Protein AF-A0A8B7WIP8-F1 (afdb_monomer_lite)

pLDDT: mean 73.88, std 20.06, range [27.36, 92.56]

Structure (mmCIF, N/CA/C/O backbone):
data_AF-A0A8B7WIP8-F1
#
_entry.id   AF-A0A8B7WIP8-F1
#
loop_
_atom_site.group_PDB
_atom_site.id
_atom_site.type_symbol
_atom_site.label_atom_id
_atom_site.label_alt_id
_atom_site.label_comp_id
_atom_site.label_asym_id
_atom_site.label_entity_id
_atom_site.label_seq_id
_atom_site.pdbx_PDB_ins_code
_atom_site.Cartn_x
_atom_site.Cartn_y
_atom_site.Cartn_z
_atom_site.occupancy
_atom_site.B_iso_or_equiv
_atom_site.auth_seq_id
_atom_site.auth_comp_id
_atom_site.auth_asym_id
_atom_site.auth_atom_id
_atom_site.pdbx_PDB_model_num
ATOM 1 N N . MET A 1 1 ? -17.239 -22.835 -1.212 1.00 37.78 1 MET A N 1
ATOM 2 C CA . MET A 1 1 ? -17.867 -21.497 -1.323 1.00 37.78 1 MET A CA 1
ATOM 3 C C . MET A 1 1 ? -18.184 -20.979 0.082 1.00 37.78 1 MET A C 1
ATOM 5 O O . MET A 1 1 ? -18.982 -21.600 0.773 1.00 37.78 1 MET A O 1
ATOM 9 N N . ARG A 1 2 ? -17.500 -19.935 0.579 1.00 49.75 2 ARG A N 1
ATOM 10 C CA . ARG A 1 2 ? -17.805 -19.345 1.902 1.00 49.75 2 ARG A CA 1
ATOM 11 C C . ARG A 1 2 ? -19.089 -18.511 1.791 1.00 49.75 2 ARG A C 1
ATOM 13 O O . ARG A 1 2 ? -19.228 -17.758 0.837 1.00 49.75 2 ARG A O 1
ATOM 20 N N . LYS A 1 3 ? -20.013 -18.661 2.748 1.00 43.75 3 LYS A N 1
ATOM 21 C CA . LYS A 1 3 ? -21.293 -17.932 2.809 1.00 43.75 3 LYS A CA 1
ATOM 22 C C . LYS A 1 3 ? -21.058 -16.413 2.755 1.00 43.75 3 LYS A C 1
ATOM 24 O O . LYS A 1 3 ? -20.550 -15.839 3.718 1.00 43.75 3 LYS A O 1
ATOM 29 N N . ILE A 1 4 ? -21.455 -15.782 1.651 1.00 54.00 4 ILE A N 1
ATOM 30 C CA . ILE A 1 4 ? -21.674 -14.334 1.539 1.00 54.00 4 ILE A CA 1
ATOM 31 C C . ILE A 1 4 ? -22.899 -14.037 2.409 1.00 54.00 4 ILE A C 1
ATOM 33 O O . ILE A 1 4 ? -24.031 -14.264 2.005 1.00 54.00 4 ILE A O 1
ATOM 37 N N . GLY A 1 5 ? -22.670 -13.700 3.674 1.00 47.53 5 GLY A N 1
ATOM 38 C CA . GLY A 1 5 ? -23.761 -13.529 4.641 1.00 47.53 5 GLY A CA 1
ATOM 39 C C . GLY A 1 5 ? -23.333 -13.112 6.044 1.00 47.53 5 GLY A C 1
ATOM 40 O O . GLY A 1 5 ? -24.166 -13.040 6.938 1.00 47.53 5 GLY A O 1
ATOM 41 N N . LYS A 1 6 ? -22.044 -12.835 6.268 1.00 60.44 6 LYS A N 1
ATOM 42 C CA . LYS A 1 6 ? -21.601 -12.129 7.470 1.00 60.44 6 LYS A CA 1
ATOM 43 C C . LYS A 1 6 ? -21.556 -10.646 7.124 1.00 60.44 6 LYS A C 1
ATOM 45 O O . LYS A 1 6 ? -20.542 -10.184 6.613 1.00 60.44 6 LYS A O 1
ATOM 50 N N . SER A 1 7 ? -22.655 -9.925 7.332 1.00 59.81 7 SER A N 1
ATOM 51 C CA . SER A 1 7 ? -22.584 -8.466 7.305 1.00 59.81 7 SER A CA 1
ATOM 52 C C . SER A 1 7 ? -21.853 -8.004 8.564 1.00 59.81 7 SER A C 1
ATOM 54 O O . SER A 1 7 ? -22.084 -8.502 9.669 1.00 59.81 7 SER A O 1
ATOM 56 N N . VAL A 1 8 ? -20.908 -7.091 8.387 1.00 76.31 8 VAL A N 1
ATOM 57 C CA . VAL A 1 8 ? -20.312 -6.356 9.497 1.00 76.31 8 VAL A CA 1
ATOM 58 C C . VAL A 1 8 ? -21.061 -5.033 9.557 1.00 76.31 8 VAL A C 1
ATOM 60 O O . VAL A 1 8 ? -21.142 -4.331 8.554 1.00 76.31 8 VAL A O 1
ATOM 63 N N . THR A 1 9 ? -21.674 -4.723 10.698 1.00 86.44 9 THR A N 1
ATOM 64 C CA . THR A 1 9 ? -22.296 -3.410 10.905 1.00 86.44 9 THR A CA 1
ATOM 65 C C . THR A 1 9 ? -21.210 -2.349 11.050 1.00 86.44 9 THR A C 1
ATOM 67 O O . THR A 1 9 ? -20.124 -2.655 11.550 1.00 86.44 9 THR A O 1
ATOM 70 N N . ALA A 1 10 ? -21.504 -1.109 10.651 1.00 84.75 10 ALA A N 1
ATOM 71 C CA . ALA A 1 10 ? -20.559 0.005 10.757 1.00 84.75 10 ALA A CA 1
ATOM 72 C C . ALA A 1 10 ? -20.017 0.149 12.190 1.00 84.75 10 ALA A C 1
ATOM 74 O O . ALA A 1 10 ? -18.807 0.106 12.385 1.00 84.75 10 ALA A O 1
ATOM 75 N N . ASP A 1 11 ? -20.896 0.128 13.199 1.00 86.44 11 ASP A N 1
ATOM 76 C CA . ASP A 1 11 ? -20.497 0.235 14.611 1.00 86.44 11 ASP A CA 1
ATOM 77 C C . ASP A 1 11 ? -19.543 -0.879 15.059 1.00 86.44 11 ASP A C 1
ATOM 79 O O . ASP A 1 11 ? -18.642 -0.677 15.873 1.00 86.44 11 ASP A O 1
ATOM 83 N N . ARG A 1 12 ? -19.766 -2.108 14.573 1.00 89.69 12 ARG A N 1
ATOM 84 C CA . ARG A 1 12 ? -18.927 -3.253 14.940 1.00 89.69 12 ARG A CA 1
ATOM 85 C C . ARG A 1 12 ? -17.569 -3.167 14.260 1.00 89.69 12 ARG A C 1
ATOM 87 O O . ARG A 1 12 ? -16.569 -3.530 14.875 1.00 89.69 12 ARG A O 1
ATOM 94 N N . TRP A 1 13 ? -17.553 -2.734 13.004 1.00 90.75 13 TRP A N 1
ATOM 95 C CA . TRP A 1 13 ? -16.331 -2.520 12.244 1.00 90.75 13 TRP A CA 1
ATOM 96 C C . TRP A 1 13 ? -15.487 -1.412 12.870 1.00 90.75 13 TRP A C 1
ATOM 98 O O . TRP A 1 13 ? -14.309 -1.614 13.135 1.00 90.75 13 TRP A O 1
ATOM 108 N N . GLU A 1 14 ? -16.106 -0.293 13.221 1.00 91.62 14 GLU A N 1
ATOM 109 C CA . GLU A 1 14 ? -15.428 0.855 13.813 1.00 91.62 14 GLU A CA 1
ATOM 110 C C . GLU A 1 14 ? -14.857 0.545 15.201 1.00 91.62 14 GLU A C 1
ATOM 112 O O . GLU A 1 14 ? -13.693 0.828 15.469 1.00 91.62 14 GLU A O 1
ATOM 117 N N . LYS A 1 15 ? -15.599 -0.178 16.051 1.00 91.69 15 LYS A N 1
ATOM 118 C CA . LYS A 1 15 ? -15.059 -0.701 17.322 1.00 91.69 15 LYS A CA 1
ATOM 119 C C . LYS A 1 15 ? -13.846 -1.607 17.131 1.00 91.69 15 LYS A C 1
ATOM 121 O O . LYS A 1 15 ? -12.988 -1.667 18.008 1.00 91.69 15 LYS A O 1
ATOM 126 N N . TYR A 1 16 ? -13.799 -2.363 16.036 1.00 91.88 16 TYR A N 1
ATOM 127 C CA . TYR A 1 16 ? -12.639 -3.189 15.718 1.00 91.88 16 TYR A CA 1
ATOM 128 C C . TYR A 1 16 ? -11.457 -2.326 15.268 1.00 91.88 16 TYR A C 1
ATOM 130 O O . TYR A 1 16 ? -10.351 -2.528 15.758 1.00 91.88 16 TYR A O 1
ATOM 138 N N . LEU A 1 17 ? -11.696 -1.328 14.415 1.00 91.69 17 LEU A N 1
ATOM 139 C CA . LEU A 1 17 ? -10.655 -0.395 13.992 1.00 91.69 17 LEU A CA 1
ATOM 140 C C . LEU A 1 17 ? -10.054 0.389 15.162 1.00 91.69 17 LEU A C 1
ATOM 142 O O . LEU A 1 17 ? -8.842 0.543 15.207 1.00 91.69 17 LEU A O 1
ATOM 146 N N . ILE A 1 18 ? -10.862 0.806 16.141 1.00 92.56 18 ILE A N 1
ATOM 147 C CA . ILE A 1 18 ? -10.359 1.472 17.352 1.00 92.56 18 ILE A CA 1
ATOM 148 C C . ILE A 1 18 ? -9.347 0.581 18.081 1.00 92.56 18 ILE A C 1
ATOM 150 O O . ILE A 1 18 ? -8.281 1.060 18.451 1.00 92.56 18 ILE A O 1
ATOM 154 N N . LYS A 1 19 ? -9.633 -0.720 18.241 1.00 91.94 19 LYS A N 1
ATOM 155 C CA . LYS A 1 19 ? -8.692 -1.664 18.871 1.00 91.94 19 LYS A CA 1
ATOM 156 C C . LYS A 1 19 ? -7.382 -1.774 18.095 1.00 91.94 19 LYS A C 1
ATOM 158 O O . LYS A 1 19 ? -6.319 -1.729 18.698 1.00 91.94 19 LYS A O 1
ATOM 163 N N . ILE A 1 20 ? -7.465 -1.858 16.769 1.00 90.00 20 ILE A N 1
ATOM 164 C CA . ILE A 1 20 ? -6.282 -1.881 15.901 1.00 90.00 20 ILE A CA 1
ATOM 165 C C . ILE A 1 20 ? -5.469 -0.590 16.055 1.00 90.00 20 ILE A C 1
ATOM 167 O O . ILE A 1 20 ? -4.255 -0.630 16.242 1.00 90.00 20 ILE A O 1
ATOM 171 N N . CYS A 1 21 ? -6.131 0.568 16.054 1.00 91.12 21 CYS A N 1
ATOM 172 C CA . CYS A 1 21 ? -5.466 1.841 16.295 1.00 91.12 21 CYS A CA 1
ATOM 173 C C . CYS A 1 21 ? -4.814 1.891 17.685 1.00 91.12 21 CYS A C 1
ATOM 175 O O . CYS A 1 21 ? -3.737 2.457 17.812 1.00 91.12 21 CYS A O 1
ATOM 177 N N . GLN A 1 22 ? -5.410 1.298 18.724 1.00 90.38 22 GLN A N 1
ATOM 178 C CA . GLN A 1 22 ? -4.811 1.259 20.066 1.00 90.38 22 GLN A CA 1
ATOM 179 C C . GLN A 1 22 ? -3.497 0.460 20.102 1.00 90.38 22 GLN A C 1
ATOM 181 O O . GLN A 1 22 ? -2.601 0.816 20.865 1.00 90.38 22 GLN A O 1
ATOM 186 N N . GLU A 1 23 ? -3.366 -0.578 19.275 1.00 86.00 23 GLU A N 1
ATOM 187 C CA . GLU A 1 23 ? -2.145 -1.388 19.156 1.00 86.00 23 GLU A CA 1
ATOM 188 C C . GLU A 1 23 ? -1.058 -0.690 18.321 1.00 86.00 23 GLU A C 1
ATOM 190 O O . GLU A 1 23 ? 0.130 -0.849 18.597 1.00 86.00 23 GLU A O 1
ATOM 195 N N . PHE A 1 24 ? -1.458 0.105 17.324 1.00 81.00 24 PHE A N 1
ATOM 196 C CA . PHE A 1 24 ? -0.543 0.700 16.347 1.00 81.00 24 PHE A CA 1
ATOM 197 C C . PHE A 1 24 ? -0.181 2.169 16.626 1.00 81.00 24 PHE A C 1
ATOM 199 O O . PHE A 1 24 ? 0.981 2.562 16.530 1.00 81.00 24 PHE A O 1
ATOM 206 N N . ASN A 1 25 ? -1.171 3.010 16.935 1.00 86.00 25 ASN A N 1
ATOM 207 C CA . ASN A 1 25 ? -1.013 4.455 17.075 1.00 86.00 25 ASN A CA 1
ATOM 208 C C . ASN A 1 25 ? -2.101 5.068 17.980 1.00 86.00 25 ASN A C 1
ATOM 210 O O . ASN A 1 25 ? -3.248 5.282 17.573 1.00 86.00 25 ASN A O 1
ATOM 214 N N . SER A 1 26 ? -1.714 5.439 19.204 1.00 86.69 26 SER A N 1
ATOM 215 C CA . SER A 1 26 ? -2.626 6.000 20.210 1.00 86.69 26 SER A CA 1
ATOM 216 C C . SER A 1 26 ? -3.275 7.329 19.798 1.00 86.69 26 SER A C 1
ATOM 218 O O . SER A 1 26 ? -4.394 7.618 20.224 1.00 86.69 26 SER A O 1
ATOM 220 N N . THR A 1 27 ? -2.631 8.128 18.939 1.00 88.75 27 THR A N 1
ATOM 221 C CA . THR A 1 27 ? -3.210 9.369 18.402 1.00 88.75 27 THR A CA 1
ATOM 222 C C . THR A 1 27 ? -4.371 9.073 17.456 1.00 88.75 27 THR A C 1
ATOM 224 O O . THR A 1 27 ? -5.422 9.705 17.557 1.00 88.75 27 THR A O 1
ATOM 227 N N . TRP A 1 28 ? -4.227 8.077 16.579 1.00 89.44 2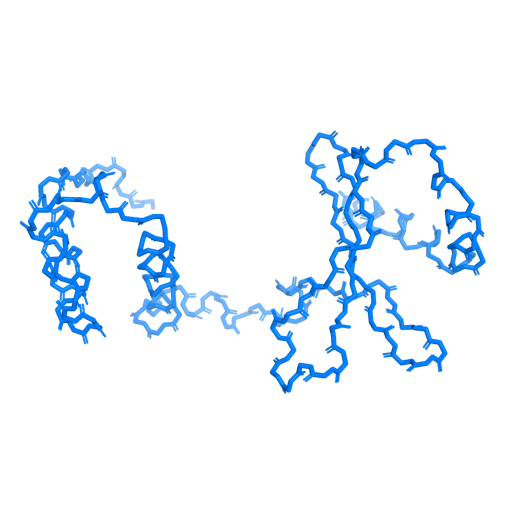8 TRP A N 1
ATOM 228 C CA . TRP A 1 28 ? -5.301 7.675 15.665 1.00 89.44 28 TRP A CA 1
ATOM 229 C C . TRP A 1 28 ? -6.445 6.990 16.397 1.00 89.44 28 TRP A C 1
ATOM 231 O O . TRP A 1 28 ? -7.601 7.188 16.032 1.00 89.44 28 TRP A O 1
ATOM 241 N N . ALA A 1 29 ? -6.136 6.224 17.447 1.00 90.44 29 ALA A N 1
ATOM 242 C CA . ALA A 1 29 ? -7.151 5.626 18.308 1.00 90.44 29 ALA A CA 1
ATOM 243 C C . ALA A 1 29 ? -8.044 6.708 18.918 1.00 90.44 29 ALA A C 1
ATOM 245 O O . ALA A 1 29 ? -9.264 6.640 18.802 1.00 90.44 29 ALA A O 1
ATOM 246 N N . TRP A 1 30 ? -7.429 7.750 19.481 1.00 90.69 30 TRP A N 1
ATOM 247 C CA . TRP A 1 30 ? -8.163 8.879 20.037 1.00 90.69 30 TRP A CA 1
ATOM 248 C C . TRP A 1 30 ? -8.989 9.612 18.974 1.00 90.69 30 TRP A C 1
ATOM 250 O O . TRP A 1 30 ? -10.156 9.923 19.208 1.00 90.69 30 TRP A O 1
ATOM 260 N N . GLU A 1 31 ? -8.415 9.879 17.796 1.00 90.38 31 GLU A N 1
ATOM 261 C CA . GLU A 1 31 ? -9.132 10.581 16.727 1.00 90.38 31 GLU A CA 1
ATOM 262 C C . GLU A 1 31 ? -10.345 9.777 16.242 1.00 90.38 31 GLU A C 1
ATOM 264 O O . GLU A 1 31 ? -11.434 10.335 16.093 1.00 90.38 31 GLU A O 1
ATOM 269 N N . MET A 1 32 ? -10.182 8.463 16.083 1.00 90.12 32 MET A N 1
ATOM 270 C CA . MET A 1 32 ? -11.260 7.551 15.720 1.00 90.12 32 MET A CA 1
ATOM 271 C C . MET A 1 32 ? -12.335 7.460 16.809 1.00 90.12 32 MET A C 1
ATOM 273 O O . MET A 1 32 ? -13.517 7.482 16.491 1.00 90.12 32 MET A O 1
ATOM 277 N N . GLU A 1 33 ? -11.964 7.426 18.092 1.00 91.75 33 GLU A N 1
ATOM 278 C CA . GLU A 1 33 ? -12.920 7.420 19.210 1.00 91.75 33 GLU A CA 1
ATOM 279 C C . GLU A 1 33 ? -13.729 8.722 19.322 1.00 91.75 33 GLU A C 1
ATOM 281 O O . GLU A 1 33 ? -14.848 8.709 19.838 1.00 91.75 33 GLU A O 1
ATOM 286 N N . LYS A 1 34 ? -13.167 9.858 18.884 1.00 92.56 34 LYS A N 1
ATOM 287 C CA . LYS A 1 34 ? -13.801 11.180 19.021 1.00 92.56 34 LYS A CA 1
ATOM 288 C C . LYS A 1 34 ? -14.602 11.618 17.811 1.00 92.56 34 LYS A C 1
ATOM 290 O O . LYS A 1 34 ? -15.675 12.185 17.994 1.00 92.56 34 LYS A O 1
ATOM 295 N N . LYS A 1 35 ? -14.067 11.408 16.611 1.00 91.88 35 LYS A N 1
ATOM 296 C CA . LYS A 1 35 ? -14.669 11.870 15.353 1.00 91.88 35 LYS A CA 1
ATOM 297 C C . LYS A 1 35 ? -15.372 10.745 14.594 1.00 91.88 35 LYS A C 1
ATOM 299 O O . LYS A 1 35 ? -16.260 10.995 13.788 1.00 91.88 35 LYS A O 1
ATOM 304 N N . GLY A 1 36 ? -14.972 9.503 14.850 1.00 91.25 36 GLY A N 1
ATOM 305 C CA . GLY A 1 36 ? -15.376 8.354 14.055 1.00 91.25 36 GLY A CA 1
ATOM 306 C C . GLY A 1 36 ? -14.682 8.291 12.693 1.00 91.25 36 GLY A C 1
ATOM 307 O O . GLY A 1 36 ? -14.086 9.258 12.217 1.00 91.25 36 GLY A O 1
ATOM 308 N N . TYR A 1 37 ? -14.758 7.135 12.035 1.00 91.69 37 TYR A N 1
ATOM 309 C CA . TYR A 1 37 ? -14.015 6.834 10.811 1.00 91.69 37 TYR A CA 1
ATOM 310 C C . TYR A 1 37 ? -14.302 7.835 9.687 1.00 91.69 37 TYR A C 1
ATOM 312 O O . TYR A 1 37 ? -13.383 8.232 8.979 1.00 91.69 37 TYR A O 1
ATOM 320 N N . LEU A 1 38 ? -15.555 8.266 9.502 1.00 91.12 38 LEU A N 1
ATOM 321 C CA . LEU A 1 38 ? -15.932 9.154 8.394 1.00 91.12 38 LEU A CA 1
ATOM 322 C C . LEU A 1 38 ? -15.251 10.525 8.469 1.00 91.12 38 LEU A C 1
ATOM 324 O O . LEU A 1 38 ? -14.845 11.050 7.432 1.00 91.12 38 LEU A O 1
ATOM 328 N N . GLU A 1 39 ? -15.062 11.062 9.670 1.00 91.81 39 GLU A N 1
ATOM 329 C CA . GLU A 1 39 ? -14.517 12.404 9.898 1.00 91.81 39 GLU A CA 1
ATOM 330 C C . GLU A 1 39 ? -13.002 12.419 10.158 1.00 91.81 39 GLU A C 1
ATOM 332 O O . GLU A 1 39 ? -12.399 13.485 10.291 1.00 91.81 39 GLU A O 1
ATOM 337 N N . MET A 1 40 ? -12.356 11.251 10.194 1.00 89.44 40 MET A N 1
ATOM 338 C CA . MET A 1 40 ? -10.898 11.168 10.269 1.00 89.44 40 MET A CA 1
ATOM 339 C C . MET A 1 40 ? -10.219 11.718 9.014 1.00 89.44 40 MET A C 1
ATOM 341 O O . MET A 1 40 ? -10.749 11.632 7.896 1.00 89.44 40 MET A O 1
ATOM 345 N N . SER A 1 41 ? -8.995 12.212 9.212 1.00 90.12 41 SER A N 1
ATOM 346 C CA .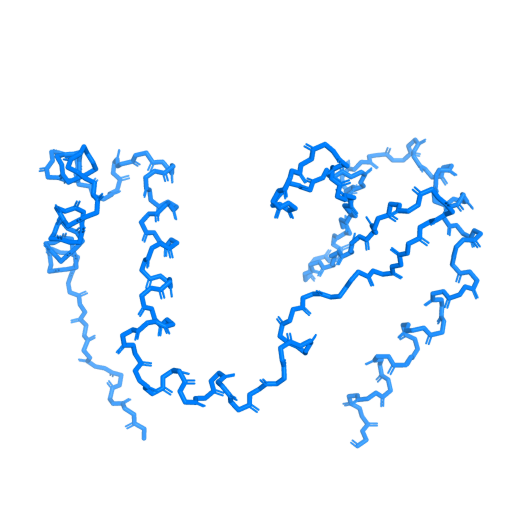 SER A 1 41 ? -8.105 12.632 8.131 1.00 90.12 41 SER A CA 1
ATOM 347 C C . SER A 1 41 ? -7.873 11.510 7.109 1.00 90.12 41 SER A C 1
ATOM 349 O O . SER A 1 41 ? -7.911 10.314 7.426 1.00 90.12 41 SER A O 1
ATOM 351 N N . VAL A 1 42 ? -7.666 11.894 5.847 1.00 90.75 42 VAL A N 1
ATOM 352 C CA . VAL A 1 42 ? -7.442 10.936 4.751 1.00 90.75 42 VAL A CA 1
ATOM 353 C C . VAL A 1 42 ? -6.134 10.186 4.974 1.00 90.75 42 VAL A C 1
ATOM 355 O O . VAL A 1 42 ? -6.068 8.983 4.743 1.00 90.75 42 VAL A O 1
ATOM 358 N N . GLU A 1 43 ? -5.131 10.872 5.506 1.00 88.31 43 GLU A N 1
ATOM 359 C CA . GLU A 1 43 ? -3.837 10.326 5.888 1.00 88.31 43 GLU A CA 1
ATOM 360 C C . GLU A 1 43 ? -4.003 9.170 6.884 1.00 88.31 43 GLU A C 1
ATOM 362 O O . GLU A 1 43 ? -3.480 8.080 6.652 1.00 88.31 43 GLU A O 1
ATOM 367 N N . CYS A 1 44 ? -4.805 9.357 7.940 1.00 88.44 44 CYS A N 1
ATOM 368 C CA . CYS A 1 44 ? -5.075 8.294 8.911 1.00 88.44 44 CYS A CA 1
ATOM 369 C C . CYS A 1 44 ? -5.837 7.121 8.285 1.00 88.44 44 CYS A C 1
ATOM 371 O O . CYS A 1 44 ? -5.512 5.964 8.546 1.00 88.44 44 CYS A O 1
ATOM 373 N N . LYS A 1 45 ? -6.833 7.396 7.432 1.00 91.31 45 LYS A N 1
ATOM 374 C CA . LYS A 1 45 ? -7.591 6.346 6.729 1.00 91.31 45 LYS A CA 1
ATOM 375 C C . LYS A 1 45 ? -6.692 5.504 5.827 1.00 91.31 45 LYS A C 1
ATOM 377 O O . LYS A 1 45 ? -6.807 4.280 5.833 1.00 91.31 45 LYS A O 1
ATOM 382 N N . LEU A 1 46 ? -5.809 6.150 5.065 1.00 91.75 46 LEU A N 1
ATOM 383 C CA . LEU A 1 46 ? -4.865 5.484 4.169 1.00 91.75 46 LEU A CA 1
ATOM 384 C C . LEU A 1 46 ? -3.860 4.646 4.949 1.00 91.75 46 LEU A C 1
ATOM 386 O O . LEU A 1 46 ? -3.610 3.497 4.589 1.00 91.75 46 LEU A O 1
ATOM 390 N N . ALA A 1 47 ? -3.316 5.191 6.032 1.00 87.62 47 ALA A N 1
ATOM 391 C CA . ALA A 1 47 ? -2.332 4.480 6.825 1.00 87.62 47 ALA A CA 1
ATOM 392 C C . ALA A 1 47 ? -2.943 3.283 7.575 1.00 87.62 47 ALA A C 1
ATOM 394 O O . ALA A 1 47 ? -2.343 2.211 7.606 1.00 87.62 47 ALA A O 1
ATOM 395 N N . LEU A 1 48 ? -4.173 3.414 8.083 1.00 90.12 48 LEU A N 1
ATOM 396 C CA . LEU A 1 48 ? -4.913 2.294 8.665 1.00 90.12 48 LEU A CA 1
ATOM 397 C C . LEU A 1 48 ? -5.239 1.215 7.625 1.00 90.12 48 LEU A C 1
ATOM 399 O O . LEU A 1 48 ? -5.100 0.026 7.905 1.00 90.12 48 LEU A O 1
ATOM 403 N N . LEU A 1 49 ? -5.658 1.612 6.419 1.00 91.50 49 LEU A N 1
ATOM 404 C CA . LEU A 1 49 ? -5.899 0.673 5.323 1.00 91.50 49 LEU A CA 1
ATOM 405 C C . LEU A 1 49 ? -4.619 -0.084 4.953 1.00 91.50 49 LEU A C 1
ATOM 407 O O . LEU A 1 49 ? -4.662 -1.303 4.810 1.00 91.50 49 LEU A O 1
ATOM 411 N N . LYS A 1 50 ? -3.490 0.626 4.833 1.00 89.62 50 LYS A N 1
ATOM 412 C CA . LYS A 1 50 ? -2.176 0.028 4.577 1.00 89.62 50 LYS A CA 1
ATOM 413 C C . LYS A 1 50 ? -1.846 -1.022 5.640 1.00 89.62 50 LYS A C 1
ATOM 415 O O . LYS A 1 50 ? -1.596 -2.167 5.280 1.00 89.62 50 LYS A O 1
ATOM 420 N N . TYR A 1 51 ? -1.949 -0.661 6.917 1.00 87.88 51 TYR A N 1
ATOM 421 C CA . TYR A 1 51 ? -1.676 -1.570 8.030 1.00 87.88 51 TYR A CA 1
ATOM 422 C C . TYR A 1 51 ? -2.555 -2.831 7.988 1.00 87.88 51 TYR A C 1
ATOM 424 O O . TYR A 1 51 ? -2.058 -3.950 8.057 1.00 87.88 51 TYR A O 1
ATOM 432 N N . LEU A 1 52 ? -3.870 -2.678 7.788 1.00 89.06 52 LEU A N 1
ATOM 433 C CA . LEU A 1 52 ? -4.786 -3.822 7.692 1.00 89.06 52 LEU A CA 1
ATOM 434 C C . LEU A 1 52 ? -4.462 -4.752 6.513 1.00 89.06 52 LEU A C 1
ATOM 436 O O . LEU A 1 52 ? -4.661 -5.968 6.616 1.00 89.06 52 LEU A O 1
ATOM 440 N N . CYS A 1 53 ? -3.997 -4.190 5.395 1.00 89.62 53 CYS A N 1
ATOM 441 C CA . CYS A 1 53 ? -3.522 -4.958 4.250 1.00 89.62 53 CYS A CA 1
ATOM 442 C C . CYS A 1 53 ? -2.226 -5.707 4.579 1.00 89.62 53 CYS A C 1
ATOM 444 O O . CYS A 1 53 ? -2.133 -6.889 4.260 1.00 89.62 53 CYS A O 1
ATOM 446 N N . GLU A 1 54 ? -1.268 -5.068 5.252 1.00 86.06 54 GLU A N 1
ATOM 447 C CA . GLU A 1 54 ? -0.019 -5.697 5.707 1.00 86.06 54 GLU A CA 1
ATOM 448 C C . GLU A 1 54 ? -0.300 -6.874 6.655 1.00 86.06 54 GLU A C 1
ATOM 450 O O . GLU A 1 54 ? 0.199 -7.973 6.421 1.00 86.06 54 GLU A O 1
ATOM 455 N N . CYS A 1 55 ? -1.235 -6.730 7.604 1.00 87.12 55 CYS A N 1
ATOM 456 C CA . CYS A 1 55 ? -1.667 -7.833 8.472 1.00 87.12 55 CYS A CA 1
ATOM 457 C C . CYS A 1 55 ? -2.199 -9.054 7.698 1.00 87.12 55 CYS A C 1
ATOM 459 O O . CYS A 1 55 ? -2.142 -10.176 8.199 1.00 87.12 55 CYS A O 1
ATOM 461 N N . GLN A 1 56 ? -2.719 -8.897 6.470 1.00 86.12 56 GLN A N 1
ATOM 462 C CA . GLN A 1 56 ? -3.101 -10.066 5.664 1.00 86.12 56 GLN A CA 1
ATOM 463 C C . GLN A 1 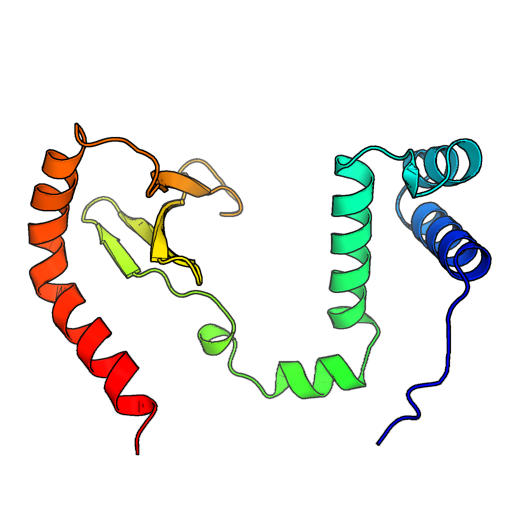56 ? -1.883 -10.912 5.276 1.00 86.12 56 GLN A C 1
ATOM 465 O O . GLN A 1 56 ? -1.992 -12.137 5.223 1.00 86.12 56 GLN A O 1
ATOM 470 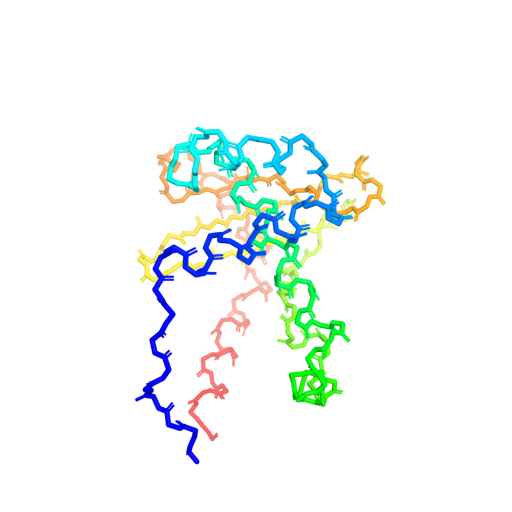N N . PHE A 1 57 ? -0.731 -10.286 5.044 1.00 83.19 57 PHE A N 1
ATOM 471 C CA . PHE A 1 57 ? 0.520 -10.981 4.749 1.00 83.19 57 PHE A CA 1
ATOM 472 C C . PHE A 1 57 ? 1.155 -11.602 5.994 1.00 83.19 57 PHE A C 1
ATOM 474 O O . PHE A 1 57 ? 1.957 -12.521 5.849 1.00 83.19 57 PHE A O 1
ATOM 481 N N . ASP A 1 58 ? 0.770 -11.182 7.200 1.00 84.62 58 ASP A N 1
ATOM 482 C CA . ASP A 1 58 ? 1.326 -11.706 8.450 1.00 84.62 58 ASP A CA 1
ATOM 483 C C . ASP A 1 58 ? 0.439 -12.754 9.125 1.00 84.62 58 ASP A C 1
ATOM 485 O O . ASP A 1 58 ? 0.903 -13.873 9.375 1.00 84.62 58 ASP A O 1
ATOM 489 N N . ASP A 1 59 ? -0.847 -12.449 9.299 1.00 86.44 59 ASP A N 1
ATOM 490 C CA . ASP A 1 59 ? -1.760 -13.214 10.154 1.00 86.44 59 ASP A CA 1
ATOM 491 C C . ASP A 1 59 ? -2.692 -14.154 9.374 1.00 86.44 59 ASP A C 1
ATOM 493 O O . ASP A 1 59 ? -3.179 -15.164 9.896 1.00 86.44 59 ASP A O 1
ATOM 497 N N . ASN A 1 60 ? -2.974 -13.857 8.101 1.00 86.94 60 ASN A N 1
ATOM 498 C CA . ASN A 1 60 ? -3.910 -14.648 7.303 1.00 86.94 60 ASN A CA 1
ATOM 499 C C . ASN A 1 60 ? -3.196 -15.809 6.598 1.00 86.94 60 ASN A C 1
ATOM 501 O O . ASN A 1 60 ? -2.885 -15.749 5.411 1.00 86.94 60 ASN A O 1
ATOM 505 N N . LEU A 1 61 ? -3.010 -16.919 7.321 1.00 89.38 61 LEU A N 1
ATOM 506 C CA . LEU A 1 61 ? -2.337 -18.129 6.819 1.00 89.38 61 LEU A CA 1
ATOM 507 C C . LEU A 1 61 ? -2.837 -18.596 5.445 1.00 89.38 61 LEU A C 1
ATOM 509 O O . LEU A 1 61 ? -2.035 -18.972 4.600 1.00 89.38 61 LEU A O 1
ATOM 513 N N . LYS A 1 62 ? -4.152 -18.545 5.192 1.00 89.31 62 LYS A N 1
ATOM 514 C CA . LYS A 1 62 ? -4.717 -18.970 3.899 1.00 89.31 62 LYS A CA 1
ATOM 515 C C . LYS A 1 62 ? -4.280 -18.065 2.757 1.00 89.31 62 LYS A C 1
ATOM 517 O O . LYS A 1 62 ? -4.053 -18.553 1.659 1.00 89.31 62 LYS A O 1
ATOM 522 N N . PHE A 1 63 ? -4.223 -16.762 3.010 1.00 83.50 63 PHE A N 1
ATOM 523 C CA . PHE A 1 63 ? -3.733 -15.797 2.038 1.00 83.50 63 PHE A CA 1
ATOM 524 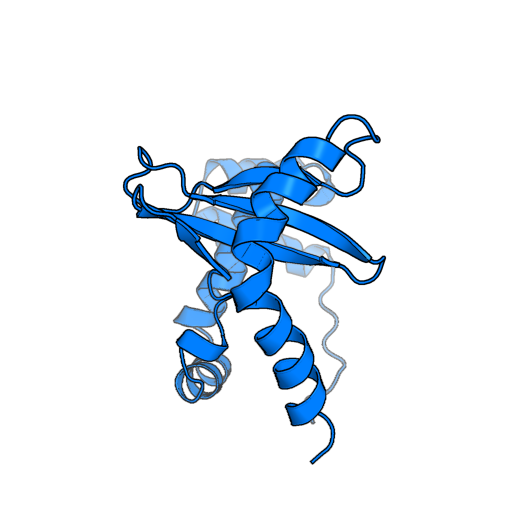C C . PHE A 1 63 ? -2.232 -15.991 1.805 1.00 83.50 63 PHE A C 1
ATOM 526 O O . PHE A 1 63 ? -1.820 -16.121 0.659 1.00 83.50 63 PHE A O 1
ATOM 533 N N . LYS A 1 64 ? -1.444 -16.143 2.877 1.00 85.75 64 LYS A N 1
ATOM 534 C CA . LYS A 1 64 ? 0.004 -16.397 2.798 1.00 85.75 64 LYS A CA 1
ATOM 535 C C . LYS A 1 64 ? 0.349 -17.631 1.976 1.00 85.75 64 LYS A C 1
ATOM 537 O O . LYS A 1 64 ? 1.239 -17.554 1.145 1.00 85.75 64 LYS A O 1
ATOM 542 N N . THR A 1 65 ? -0.348 -18.751 2.181 1.00 86.38 65 THR A N 1
ATOM 543 C CA . THR A 1 65 ? -0.091 -19.974 1.404 1.00 86.38 65 THR A CA 1
ATOM 544 C C . THR A 1 65 ? -0.266 -19.731 -0.091 1.00 86.38 65 THR A C 1
ATOM 546 O O . THR A 1 65 ? 0.608 -20.112 -0.852 1.00 86.38 65 THR A O 1
ATOM 549 N N . ILE A 1 66 ? -1.335 -19.038 -0.493 1.00 87.38 66 ILE A N 1
ATOM 550 C CA . ILE A 1 66 ? -1.603 -18.739 -1.906 1.00 87.38 66 ILE A CA 1
ATOM 551 C C . ILE A 1 66 ? -0.538 -17.793 -2.472 1.00 87.38 66 ILE A C 1
ATOM 553 O O . ILE A 1 66 ? 0.004 -18.049 -3.535 1.00 87.38 66 ILE A O 1
ATOM 557 N N . ILE A 1 67 ? -0.209 -16.713 -1.759 1.00 85.69 67 ILE A N 1
ATOM 558 C CA . ILE A 1 67 ? 0.778 -15.733 -2.234 1.00 85.69 67 ILE A CA 1
ATOM 559 C C . ILE A 1 67 ? 2.190 -16.327 -2.313 1.00 85.69 67 ILE A C 1
ATOM 561 O O . ILE A 1 67 ? 2.935 -15.995 -3.225 1.00 85.69 67 ILE A O 1
ATOM 565 N N . ASN A 1 68 ? 2.563 -17.216 -1.391 1.00 85.19 68 ASN A N 1
ATOM 566 C CA . ASN A 1 68 ? 3.883 -17.853 -1.390 1.00 85.19 68 ASN A CA 1
ATOM 567 C C . ASN A 1 68 ? 4.079 -18.861 -2.535 1.00 85.19 68 ASN A C 1
ATOM 569 O O . ASN A 1 68 ? 5.210 -19.275 -2.778 1.00 85.19 68 ASN A O 1
ATOM 573 N N . GLU A 1 69 ? 3.001 -19.292 -3.195 1.00 87.81 69 GLU A N 1
ATOM 574 C CA . GLU A 1 69 ? 3.063 -20.141 -4.390 1.00 87.81 69 GLU A CA 1
ATOM 575 C C . GLU A 1 69 ? 3.319 -19.324 -5.670 1.00 87.81 69 GLU A C 1
ATOM 577 O O . GLU A 1 69 ? 3.748 -19.887 -6.676 1.00 87.81 69 GLU A O 1
ATOM 582 N N . GLU A 1 70 ? 3.089 -18.009 -5.633 1.00 85.06 70 GLU A N 1
ATOM 583 C CA . GLU A 1 70 ? 3.279 -17.106 -6.768 1.00 85.06 70 GLU A CA 1
ATOM 584 C C . GLU A 1 70 ? 4.722 -16.589 -6.848 1.00 85.06 70 GLU A C 1
ATOM 586 O O . GLU A 1 70 ? 5.389 -16.339 -5.841 1.00 85.06 70 GLU A O 1
ATOM 591 N N . ASP A 1 71 ? 5.204 -16.371 -8.072 1.00 83.69 71 ASP A N 1
ATOM 592 C CA . ASP A 1 71 ? 6.530 -15.804 -8.297 1.00 83.69 71 ASP A CA 1
ATOM 593 C C . ASP A 1 71 ? 6.535 -14.290 -8.028 1.00 83.69 71 ASP A C 1
ATOM 595 O O . ASP A 1 71 ? 5.726 -13.534 -8.580 1.00 83.69 71 ASP A O 1
ATOM 599 N N . ALA A 1 72 ? 7.472 -13.830 -7.196 1.00 79.12 72 ALA A N 1
ATOM 600 C CA . ALA A 1 72 ? 7.539 -12.440 -6.746 1.00 79.12 72 ALA A CA 1
ATOM 601 C C . ALA A 1 72 ? 7.666 -11.451 -7.912 1.00 79.12 72 ALA A C 1
ATOM 603 O O . ALA A 1 72 ? 7.083 -10.363 -7.864 1.00 79.12 72 ALA A O 1
ATOM 604 N N . ASP A 1 73 ? 8.377 -11.839 -8.971 1.00 78.88 73 ASP A N 1
ATOM 605 C CA . ASP A 1 73 ? 8.573 -10.985 -10.141 1.00 78.88 73 ASP A CA 1
ATOM 606 C C . ASP A 1 73 ? 7.304 -10.844 -10.983 1.00 78.88 73 ASP A C 1
ATOM 608 O O . ASP A 1 73 ? 7.117 -9.818 -11.639 1.00 78.88 73 ASP A O 1
ATOM 612 N N . THR A 1 74 ? 6.397 -11.822 -10.918 1.00 78.69 74 THR A N 1
ATOM 613 C CA . THR A 1 74 ? 5.101 -11.766 -11.611 1.00 78.69 74 THR A CA 1
ATOM 614 C C . THR A 1 74 ? 4.056 -10.939 -10.867 1.00 78.69 74 THR A C 1
ATOM 616 O O . THR A 1 74 ? 3.128 -10.417 -11.486 1.00 78.69 74 THR A O 1
ATOM 619 N N . MET A 1 75 ? 4.216 -10.789 -9.550 1.00 77.00 75 MET A N 1
ATOM 620 C CA . MET A 1 75 ? 3.318 -9.996 -8.707 1.00 77.00 75 MET A CA 1
ATOM 621 C C . MET A 1 75 ? 3.682 -8.510 -8.673 1.00 77.00 75 MET A C 1
ATOM 623 O O . MET A 1 75 ? 2.837 -7.668 -8.364 1.00 77.00 75 MET A O 1
ATOM 627 N N . ARG A 1 76 ? 4.939 -8.174 -8.969 1.00 78.75 76 ARG A N 1
ATOM 628 C CA . ARG A 1 76 ? 5.417 -6.793 -8.996 1.00 78.75 76 ARG A CA 1
ATOM 629 C C . ARG A 1 76 ? 5.249 -6.207 -10.389 1.00 78.75 76 ARG A C 1
ATOM 631 O O . ARG A 1 76 ? 5.438 -6.881 -11.400 1.00 78.75 76 ARG A O 1
ATOM 638 N N . LEU A 1 77 ? 4.949 -4.909 -10.442 1.00 77.31 77 LEU A N 1
ATOM 639 C CA . LEU A 1 77 ? 5.235 -4.161 -11.659 1.00 77.31 77 LEU A CA 1
ATOM 640 C C . LEU A 1 77 ? 6.726 -4.327 -11.949 1.00 77.31 77 LEU A C 1
ATOM 642 O O . LEU A 1 77 ? 7.543 -4.308 -11.029 1.00 77.31 77 LEU A O 1
ATOM 646 N N . GLN A 1 78 ? 7.057 -4.508 -13.220 1.00 81.88 78 GLN A N 1
ATOM 647 C CA . GLN A 1 78 ? 8.436 -4.516 -13.673 1.00 81.88 78 GLN A CA 1
ATOM 648 C C . GLN A 1 78 ? 8.731 -3.174 -14.343 1.00 81.88 78 GLN A C 1
ATOM 650 O O . GLN A 1 78 ? 7.861 -2.631 -15.040 1.00 81.88 78 GLN A O 1
ATOM 655 N N . PRO A 1 79 ? 9.935 -2.627 -14.147 1.00 86.81 79 PRO A N 1
ATOM 656 C CA . PRO A 1 79 ? 10.347 -1.422 -14.837 1.00 86.81 79 PRO A CA 1
ATOM 657 C C . PRO A 1 79 ? 10.385 -1.690 -16.343 1.00 86.81 79 PRO A C 1
ATOM 659 O O . PRO A 1 79 ? 10.751 -2.774 -16.799 1.00 86.81 79 PRO A O 1
ATOM 662 N N . ILE A 1 80 ? 10.021 -0.687 -17.139 1.00 86.31 80 ILE A N 1
ATOM 663 C CA . ILE A 1 80 ? 10.056 -0.796 -18.604 1.00 86.31 80 ILE A CA 1
ATOM 664 C C . ILE A 1 80 ? 11.482 -0.750 -19.156 1.00 86.31 80 ILE A C 1
ATOM 666 O O . ILE A 1 80 ? 11.712 -1.141 -20.300 1.00 86.31 80 ILE A O 1
ATOM 670 N N . GLY A 1 81 ? 12.434 -0.258 -18.363 1.00 86.81 81 GLY A N 1
ATOM 671 C CA . GLY A 1 81 ? 13.838 -0.202 -18.729 1.00 86.81 81 GLY A CA 1
ATOM 672 C C . GLY A 1 81 ? 14.651 0.730 -17.840 1.00 86.81 81 GLY A C 1
ATOM 673 O O . GLY A 1 81 ? 14.122 1.385 -16.940 1.00 86.81 81 GLY A O 1
ATOM 674 N N . ARG A 1 82 ? 15.948 0.778 -18.140 1.00 86.25 82 ARG A N 1
ATOM 675 C CA . ARG A 1 82 ? 16.951 1.632 -17.507 1.00 86.25 82 ARG A CA 1
ATOM 676 C C . ARG A 1 82 ? 17.639 2.472 -18.581 1.00 86.25 82 ARG A C 1
ATOM 678 O O . ARG A 1 82 ? 17.900 1.946 -19.665 1.00 86.25 82 ARG A O 1
ATOM 685 N N . ASP A 1 83 ? 17.932 3.739 -18.309 1.00 84.00 83 ASP A N 1
ATOM 686 C CA . ASP A 1 83 ? 18.754 4.550 -19.216 1.00 84.00 83 ASP A CA 1
ATOM 687 C C . ASP A 1 83 ? 20.268 4.357 -18.993 1.00 84.00 83 ASP A C 1
ATOM 689 O O . ASP A 1 83 ? 20.718 3.540 -18.188 1.00 84.00 83 ASP A O 1
ATOM 693 N N . LYS A 1 84 ? 21.078 5.109 -19.745 1.00 83.94 84 LYS A N 1
ATOM 694 C CA . LYS A 1 84 ? 22.547 5.081 -19.653 1.00 83.94 84 LYS A CA 1
ATOM 695 C C . LYS A 1 84 ? 23.089 5.577 -18.304 1.00 83.94 84 LYS A C 1
ATOM 697 O O . LYS A 1 84 ? 24.207 5.221 -17.950 1.00 83.94 84 LYS A O 1
ATOM 702 N N . ASP A 1 85 ? 22.315 6.398 -17.598 1.00 82.50 85 ASP A N 1
ATOM 703 C CA . ASP A 1 85 ? 22.692 7.036 -16.338 1.00 82.50 85 ASP A CA 1
ATOM 704 C C . ASP A 1 85 ? 22.171 6.223 -15.135 1.00 82.50 85 ASP A C 1
ATOM 706 O O . ASP A 1 85 ? 22.409 6.572 -13.981 1.00 82.50 85 ASP A O 1
ATOM 710 N N . GLY A 1 86 ? 21.500 5.097 -15.400 1.00 80.75 86 GLY A N 1
ATOM 711 C CA . GLY A 1 86 ? 21.032 4.153 -14.395 1.00 80.75 86 GLY A CA 1
ATOM 712 C C . GLY A 1 86 ? 19.604 4.391 -13.906 1.00 80.75 86 GLY A C 1
ATOM 713 O O . GLY A 1 86 ? 19.142 3.627 -13.060 1.00 80.75 86 GLY A O 1
ATOM 714 N N . LEU A 1 87 ? 18.891 5.389 -14.440 1.00 83.56 87 LEU A N 1
ATOM 715 C CA . LEU A 1 87 ? 17.522 5.708 -14.031 1.00 83.56 87 LEU A CA 1
ATOM 716 C C . LEU A 1 87 ? 16.543 4.645 -14.520 1.00 83.56 87 LEU A C 1
ATOM 718 O O . LEU A 1 87 ? 16.508 4.307 -15.706 1.00 83.56 87 LEU A O 1
ATOM 722 N N . MET A 1 88 ? 15.731 4.143 -13.594 1.00 86.81 88 MET A N 1
ATOM 723 C CA . MET A 1 88 ? 14.680 3.167 -13.857 1.00 86.81 88 MET A CA 1
ATOM 724 C C . MET A 1 88 ? 13.390 3.870 -14.255 1.00 86.81 88 MET A C 1
ATOM 726 O O . MET A 1 88 ? 12.976 4.837 -13.618 1.00 86.81 88 MET A O 1
ATOM 730 N N . TYR A 1 89 ? 12.741 3.358 -15.296 1.00 86.44 89 TYR A N 1
ATOM 731 C CA . TYR A 1 89 ? 11.483 3.893 -15.794 1.00 86.44 89 TYR A CA 1
ATOM 732 C C . TYR A 1 89 ? 10.343 2.927 -15.535 1.00 86.44 89 TYR A C 1
ATOM 734 O O . TYR A 1 89 ? 10.448 1.723 -15.773 1.00 86.44 89 TYR A O 1
ATOM 742 N N . TRP A 1 90 ? 9.210 3.494 -15.152 1.00 88.81 90 TRP A N 1
ATOM 743 C CA . TRP A 1 90 ? 8.005 2.763 -14.811 1.00 88.81 90 TRP A CA 1
ATOM 744 C C . TRP A 1 90 ? 6.820 3.282 -15.612 1.00 88.81 90 TRP A C 1
ATOM 746 O O . TRP A 1 90 ? 6.719 4.479 -15.882 1.00 88.81 90 TRP A O 1
ATOM 756 N N . TYR A 1 91 ? 5.918 2.383 -15.999 1.00 85.75 91 TYR A N 1
ATOM 757 C CA . TYR A 1 91 ? 4.789 2.689 -16.874 1.00 85.75 91 TYR A CA 1
ATOM 758 C C . TYR A 1 91 ? 3.483 2.170 -16.288 1.00 85.75 91 TYR A C 1
ATOM 760 O O . TYR A 1 91 ? 3.406 1.032 -15.826 1.00 85.75 91 TYR A O 1
ATOM 768 N N . GLN A 1 92 ? 2.444 2.997 -16.362 1.00 84.56 92 GLN A N 1
ATOM 769 C CA . GLN A 1 92 ? 1.082 2.625 -16.008 1.00 84.56 92 GLN A CA 1
ATOM 770 C C . GLN A 1 92 ? 0.115 3.068 -17.104 1.00 84.56 92 GLN A C 1
ATOM 772 O O . GLN A 1 92 ? 0.220 4.175 -17.639 1.00 84.56 92 GLN A O 1
ATOM 777 N N . LEU A 1 93 ? -0.840 2.191 -17.402 1.00 82.56 93 LEU A N 1
ATOM 778 C CA . LEU A 1 93 ? -1.976 2.449 -18.276 1.00 82.56 93 LEU A CA 1
ATOM 779 C C . LEU A 1 93 ? -3.242 2.087 -17.507 1.00 82.56 93 LEU A C 1
ATOM 781 O O . LEU A 1 93 ? -3.383 0.939 -17.080 1.00 82.56 93 LEU A O 1
ATOM 785 N N . ASP A 1 94 ? -4.137 3.051 -17.317 1.00 81.19 94 ASP A N 1
ATOM 786 C CA . ASP A 1 94 ? -5.434 2.780 -16.698 1.00 81.19 94 ASP A CA 1
ATOM 787 C C . ASP A 1 94 ? -6.490 2.324 -17.724 1.00 81.19 94 ASP A C 1
ATOM 789 O O . ASP A 1 94 ? -6.233 2.222 -18.929 1.00 81.19 94 ASP A O 1
ATOM 793 N N . GLN A 1 95 ? -7.685 1.990 -17.228 1.00 79.50 95 GLN A N 1
ATOM 794 C CA . GLN A 1 95 ? -8.793 1.484 -18.047 1.00 79.50 95 GLN A CA 1
ATOM 795 C C . GLN A 1 95 ? -9.347 2.532 -19.023 1.00 79.50 95 GLN A C 1
ATOM 797 O O . GLN A 1 95 ? -9.898 2.158 -20.055 1.00 79.50 95 GLN A O 1
ATOM 802 N N . ASP A 1 96 ? -9.139 3.817 -18.733 1.00 82.62 96 ASP A N 1
ATOM 803 C CA . ASP A 1 96 ? -9.567 4.950 -19.557 1.00 82.62 96 ASP A CA 1
ATOM 804 C C . ASP A 1 96 ? -8.472 5.384 -20.547 1.00 82.62 96 ASP A C 1
ATOM 806 O O . ASP A 1 96 ? -8.549 6.449 -21.160 1.00 82.62 96 ASP A O 1
ATOM 810 N N . HIS A 1 97 ? -7.443 4.549 -20.724 1.00 76.06 97 HIS A N 1
ATOM 811 C CA . HIS A 1 97 ? -6.280 4.802 -21.568 1.00 76.06 97 HIS A CA 1
ATOM 812 C C . HIS A 1 97 ? -5.423 6.001 -21.136 1.00 76.06 97 HIS A C 1
ATOM 814 O O . HIS A 1 97 ? -4.673 6.557 -21.948 1.00 76.06 97 HIS A O 1
ATOM 820 N N . ASN A 1 98 ? -5.457 6.379 -19.857 1.00 77.00 98 ASN A N 1
ATOM 821 C CA . ASN A 1 98 ? -4.509 7.350 -19.341 1.00 77.00 98 ASN A CA 1
ATOM 822 C C . ASN A 1 98 ? -3.151 6.696 -19.100 1.00 77.00 98 ASN A C 1
ATOM 824 O O . ASN A 1 98 ? -3.028 5.682 -18.414 1.00 77.00 98 ASN A O 1
ATOM 828 N N . VAL A 1 99 ? -2.117 7.324 -19.646 1.00 82.50 99 VAL A N 1
ATOM 829 C CA . VAL A 1 99 ? -0.722 6.936 -19.509 1.00 82.50 99 VAL A CA 1
ATOM 830 C C . VAL A 1 99 ? -0.088 7.739 -18.387 1.00 82.50 99 VAL A C 1
ATOM 832 O O . VAL A 1 99 ? -0.230 8.965 -18.329 1.00 82.50 99 VAL A O 1
ATOM 835 N N . ARG A 1 100 ? 0.670 7.049 -17.534 1.00 85.44 100 ARG A N 1
ATOM 836 C CA . ARG A 1 100 ? 1.589 7.665 -16.576 1.00 85.44 100 ARG A CA 1
ATOM 837 C C . ARG A 1 100 ? 2.963 7.023 -16.676 1.00 85.44 100 ARG A C 1
ATOM 839 O O . ARG A 1 100 ? 3.070 5.807 -16.837 1.00 85.44 100 ARG A O 1
ATOM 846 N N . MET A 1 101 ? 4.003 7.846 -16.588 1.00 86.81 101 MET A N 1
ATOM 847 C CA . MET A 1 101 ? 5.381 7.367 -16.493 1.00 86.81 101 MET A CA 1
ATOM 848 C C . MET A 1 101 ? 6.064 7.963 -15.278 1.00 86.81 101 MET A C 1
ATOM 850 O O . MET A 1 101 ? 5.877 9.146 -14.975 1.00 86.81 101 MET A O 1
ATOM 854 N N . TYR A 1 102 ? 6.879 7.143 -14.630 1.00 88.75 102 TYR A N 1
ATOM 855 C CA . TYR A 1 102 ? 7.589 7.503 -13.415 1.00 88.75 102 TYR A CA 1
ATOM 856 C C . TYR A 1 102 ? 9.065 7.137 -13.517 1.00 88.75 102 TYR A C 1
ATOM 858 O O . TYR A 1 102 ? 9.427 6.227 -14.267 1.00 88.75 102 TYR A O 1
ATOM 866 N N . ILE A 1 103 ? 9.885 7.842 -12.747 1.00 88.44 103 ILE A N 1
ATOM 867 C CA . ILE A 1 103 ? 11.286 7.504 -12.491 1.00 88.44 103 ILE A CA 1
ATOM 868 C C . ILE A 1 103 ? 11.510 7.375 -10.988 1.00 88.44 103 ILE A C 1
ATOM 870 O O . ILE A 1 103 ? 10.854 8.074 -10.217 1.00 88.44 103 ILE A O 1
ATOM 874 N N . GLU A 1 104 ? 12.420 6.498 -10.582 1.00 85.00 104 GLU A N 1
ATOM 875 C CA . GLU A 1 104 ? 12.900 6.447 -9.194 1.00 85.00 104 GLU A CA 1
ATOM 876 C C . GLU A 1 104 ? 13.751 7.683 -8.883 1.00 85.00 104 GLU A C 1
ATOM 878 O O . GLU A 1 104 ? 14.520 8.148 -9.732 1.00 85.00 104 GLU A O 1
ATOM 883 N N . GLU A 1 105 ? 13.607 8.228 -7.676 1.00 76.50 105 GLU A N 1
ATOM 884 C CA . GLU A 1 105 ? 14.478 9.301 -7.194 1.00 76.50 105 GLU A CA 1
ATOM 885 C C . GLU A 1 105 ? 15.798 8.689 -6.699 1.00 76.50 105 GLU A C 1
ATOM 887 O O . GLU A 1 105 ? 15.809 7.775 -5.882 1.00 76.50 105 GLU A O 1
ATOM 892 N N . GLN A 1 106 ? 16.936 9.139 -7.239 1.00 71.00 106 GLN A N 1
ATOM 893 C CA . GLN A 1 106 ? 18.246 8.513 -6.972 1.00 71.00 106 GLN A CA 1
ATOM 894 C C . GLN A 1 106 ? 18.764 8.763 -5.549 1.00 71.00 106 GLN A C 1
ATOM 896 O O . GLN A 1 106 ? 19.650 8.060 -5.067 1.00 71.00 106 GLN A O 1
ATOM 901 N N . ASP A 1 107 ? 18.248 9.803 -4.911 1.00 74.44 107 ASP A N 1
ATOM 902 C CA . ASP A 1 107 ? 18.514 10.228 -3.545 1.00 74.44 107 ASP A CA 1
ATOM 903 C C . ASP A 1 107 ? 17.630 9.513 -2.513 1.00 74.44 107 ASP A C 1
ATOM 905 O O . ASP A 1 107 ? 17.862 9.654 -1.309 1.00 74.44 107 ASP A O 1
ATOM 909 N N . ASP A 1 108 ? 16.679 8.695 -2.968 1.00 71.38 108 ASP A N 1
ATOM 910 C CA . ASP A 1 108 ? 15.827 7.905 -2.097 1.00 71.38 108 ASP A CA 1
ATOM 911 C C . ASP A 1 108 ? 16.488 6.572 -1.714 1.00 71.38 108 ASP A C 1
ATOM 913 O O . ASP A 1 108 ? 16.676 5.669 -2.532 1.00 71.38 108 ASP A O 1
ATOM 917 N N . GLN A 1 109 ? 16.879 6.449 -0.444 1.00 60.62 109 GLN A N 1
ATOM 918 C CA . GLN A 1 109 ? 17.606 5.281 0.066 1.00 60.62 109 GLN A CA 1
ATOM 919 C C . GLN A 1 109 ? 16.755 4.010 0.128 1.00 60.62 109 GLN A C 1
ATOM 921 O O . GLN A 1 109 ? 17.323 2.915 0.133 1.00 60.62 109 GLN A O 1
ATOM 926 N N . ASP A 1 110 ? 15.430 4.137 0.210 1.00 69.31 110 ASP A N 1
ATOM 927 C CA . ASP A 1 110 ? 14.517 2.998 0.317 1.00 69.31 110 ASP A CA 1
ATOM 928 C C . ASP A 1 110 ? 13.773 2.676 -0.995 1.00 69.31 110 ASP A C 1
ATOM 930 O O . ASP A 1 110 ? 13.113 1.636 -1.080 1.00 69.31 110 ASP A O 1
ATOM 934 N N . GLY A 1 111 ? 13.942 3.507 -2.034 1.00 65.69 111 GLY A N 1
ATOM 935 C CA . GLY A 1 111 ? 13.337 3.328 -3.358 1.00 65.69 111 GLY A CA 1
ATOM 936 C C . GLY A 1 111 ? 11.805 3.391 -3.345 1.00 65.69 111 GLY A C 1
ATOM 937 O O . GLY A 1 111 ? 11.146 2.822 -4.224 1.00 65.69 111 GLY A O 1
ATOM 938 N N . SER A 1 112 ? 11.226 4.025 -2.326 1.00 68.31 112 SER A N 1
ATOM 939 C CA . SER A 1 112 ? 9.786 4.155 -2.131 1.00 68.31 112 SER A CA 1
ATOM 940 C C . SER A 1 112 ? 9.185 5.390 -2.812 1.00 68.31 112 SER A C 1
ATOM 942 O O . SER A 1 112 ? 7.960 5.454 -2.973 1.00 68.31 112 SER A O 1
ATOM 944 N N . SER A 1 113 ? 10.010 6.343 -3.261 1.00 77.69 113 SER A N 1
ATOM 945 C CA . SER A 1 113 ? 9.596 7.582 -3.916 1.00 77.69 113 SER A CA 1
ATOM 946 C C . SER A 1 113 ? 9.816 7.548 -5.431 1.00 77.69 113 SER A C 1
ATOM 948 O O . SER A 1 113 ? 10.863 7.182 -5.974 1.00 77.69 113 SER A O 1
ATOM 950 N N . TRP A 1 114 ? 8.742 7.864 -6.154 1.00 85.88 114 TRP A N 1
ATOM 951 C CA . TRP A 1 114 ? 8.701 7.818 -7.609 1.00 85.88 114 TRP A CA 1
ATOM 952 C C . TRP A 1 114 ? 8.211 9.161 -8.132 1.00 85.88 114 TRP A C 1
ATOM 954 O O . TRP A 1 114 ? 7.132 9.641 -7.771 1.00 85.88 114 TRP A O 1
ATOM 964 N N . LYS A 1 115 ? 8.961 9.753 -9.056 1.00 87.06 115 LYS A N 1
ATOM 965 C CA . LYS A 1 115 ? 8.618 11.030 -9.670 1.00 87.06 115 LYS A CA 1
ATOM 966 C C . LYS A 1 115 ? 7.832 10.816 -10.953 1.00 87.06 115 LYS A C 1
ATOM 968 O O . LYS A 1 115 ? 8.337 10.256 -11.922 1.00 87.06 115 LYS A O 1
ATOM 973 N N . CYS A 1 116 ? 6.596 11.311 -10.987 1.00 87.88 116 CYS A N 1
ATOM 974 C CA . CYS A 1 116 ? 5.778 11.313 -12.199 1.00 87.88 116 CYS A CA 1
ATOM 975 C C . CYS A 1 116 ? 6.345 12.311 -13.219 1.00 87.88 116 CYS A C 1
ATOM 977 O O . CYS A 1 116 ? 6.374 13.516 -12.967 1.00 87.88 116 CYS A O 1
ATOM 979 N N . ILE A 1 117 ? 6.776 11.811 -14.376 1.00 86.44 117 ILE A N 1
ATOM 980 C CA . ILE A 1 117 ? 7.348 12.623 -15.463 1.00 86.44 117 ILE A CA 1
ATOM 981 C C . ILE A 1 117 ? 6.368 12.834 -16.622 1.00 86.44 117 ILE A C 1
ATOM 983 O O . ILE A 1 117 ? 6.531 13.764 -17.409 1.00 86.44 117 ILE A O 1
ATOM 987 N N . VAL A 1 118 ? 5.335 11.992 -16.728 1.00 82.88 118 VAL A N 1
ATOM 988 C CA . VAL A 1 118 ? 4.338 12.028 -17.807 1.00 82.88 118 VAL A CA 1
ATOM 989 C C . VAL A 1 118 ? 2.961 11.694 -17.250 1.00 82.88 118 VAL A C 1
ATOM 991 O O . VAL A 1 118 ? 2.814 10.731 -16.502 1.00 82.88 118 VAL A O 1
ATOM 994 N N . SER A 1 119 ? 1.938 12.436 -17.681 1.00 81.81 119 SER A N 1
ATOM 995 C CA . SER A 1 119 ? 0.526 12.094 -17.471 1.00 81.81 119 SER A CA 1
ATOM 996 C C . SER A 1 119 ? -0.318 12.472 -18.693 1.00 81.81 119 SER A C 1
ATOM 998 O O . SER A 1 119 ? -0.019 13.466 -19.354 1.00 81.81 119 SER A O 1
ATOM 1000 N N . SER A 1 120 ? -1.382 11.715 -18.991 1.00 67.06 120 SER A N 1
ATOM 1001 C CA . SER A 1 120 ? -2.275 11.977 -20.140 1.00 67.06 120 SER A CA 1
ATOM 1002 C C . SER A 1 120 ? -2.922 13.365 -20.170 1.00 67.06 120 SER A C 1
ATOM 1004 O O . SER A 1 120 ? -3.265 13.848 -21.244 1.00 67.06 120 SER A O 1
ATOM 1006 N N . SER A 1 121 ? -3.064 14.041 -19.028 1.00 62.12 121 SER A N 1
ATOM 1007 C CA . SER A 1 121 ? -3.565 15.421 -18.958 1.00 62.12 121 SER A CA 1
ATOM 1008 C C . SER A 1 121 ? -2.485 16.482 -19.205 1.00 62.12 121 SER A C 1
ATOM 1010 O O . SER A 1 121 ? -2.790 17.674 -19.207 1.00 62.12 121 SER A O 1
ATOM 1012 N N . CYS A 1 122 ? -1.222 16.085 -19.386 1.00 53.59 122 CYS A N 1
ATOM 1013 C CA . CYS A 1 122 ? -0.133 16.991 -19.723 1.00 53.59 122 CYS A CA 1
ATOM 1014 C C . CYS A 1 122 ? -0.287 17.409 -21.192 1.00 53.59 122 CYS A C 1
ATOM 1016 O O . CYS A 1 122 ? 0.177 16.743 -22.117 1.00 53.59 122 CYS A O 1
ATOM 1018 N N . SER A 1 123 ? -1.037 18.489 -21.384 1.00 43.94 123 SER A N 1
ATOM 1019 C CA . SER A 1 123 ? -1.392 19.100 -22.658 1.00 43.94 123 SER A CA 1
ATOM 1020 C C . SER A 1 123 ? -0.200 19.211 -23.615 1.00 43.94 123 SER A C 1
ATOM 1022 O O . SER A 1 123 ? 0.853 19.713 -23.245 1.00 43.94 123 SER A O 1
ATOM 1024 N N . LEU A 1 124 ? -0.419 18.717 -24.842 1.00 45.66 124 LEU A N 1
ATOM 1025 C CA . LEU A 1 124 ? 0.186 18.945 -26.173 1.00 45.66 124 LEU A CA 1
ATOM 1026 C C . LEU A 1 124 ? 1.539 19.681 -26.404 1.00 45.66 124 LEU A C 1
ATOM 1028 O O . LEU A 1 124 ? 2.016 19.638 -27.532 1.00 45.66 124 LEU A O 1
ATOM 1032 N N . GLY A 1 125 ? 2.212 20.306 -25.437 1.00 48.34 125 GLY A N 1
ATOM 1033 C CA . GLY A 1 125 ? 3.550 20.909 -25.592 1.00 48.34 125 GLY A CA 1
ATOM 1034 C C . GLY A 1 125 ? 4.710 19.925 -25.404 1.00 48.34 125 GLY A C 1
ATOM 1035 O O . GLY A 1 125 ? 5.865 20.237 -25.675 1.00 48.34 125 GLY A O 1
ATOM 1036 N N . ASN A 1 126 ? 4.394 18.711 -24.965 1.00 48.31 126 ASN A N 1
ATOM 1037 C CA . ASN A 1 126 ? 5.348 17.732 -24.459 1.00 48.31 126 ASN A CA 1
ATOM 1038 C C . ASN A 1 126 ? 5.608 16.574 -25.458 1.00 48.31 126 ASN A C 1
ATOM 1040 O O . ASN A 1 126 ? 6.405 15.673 -25.228 1.00 48.31 126 ASN A O 1
ATOM 1044 N N . LEU A 1 127 ? 5.021 16.640 -26.656 1.00 46.28 127 LEU A N 1
ATOM 1045 C CA . LEU A 1 127 ? 5.262 15.692 -27.756 1.00 46.28 127 LEU A CA 1
ATOM 1046 C C . LEU A 1 127 ? 6.737 15.595 -28.201 1.00 46.28 127 LEU A C 1
ATOM 1048 O O . LEU A 1 127 ? 7.116 14.613 -28.841 1.00 46.28 127 LEU A O 1
ATOM 1052 N N . ASN A 1 128 ? 7.582 16.565 -27.837 1.00 44.88 128 ASN A N 1
ATOM 1053 C CA . ASN A 1 128 ? 9.012 16.528 -28.137 1.00 44.88 128 ASN A CA 1
ATOM 1054 C C . ASN A 1 128 ? 9.765 15.482 -27.285 1.00 44.88 128 ASN A C 1
ATOM 1056 O O . ASN A 1 128 ? 10.611 14.764 -27.814 1.00 44.88 128 ASN A O 1
ATOM 1060 N N . TRP A 1 129 ? 9.400 15.278 -26.008 1.00 44.19 129 TRP A N 1
ATOM 1061 C CA . TRP A 1 129 ? 9.984 14.184 -25.210 1.00 44.19 129 TRP A CA 1
ATOM 1062 C C . TRP A 1 129 ? 9.465 12.813 -25.652 1.00 44.19 129 TRP A C 1
ATOM 1064 O O . TRP A 1 129 ? 10.193 11.830 -25.552 1.00 44.19 129 TRP A O 1
ATOM 1074 N N . MET A 1 130 ? 8.253 12.737 -26.216 1.00 44.16 130 MET A N 1
ATOM 1075 C CA . MET A 1 130 ? 7.745 11.513 -26.847 1.00 44.16 130 MET A CA 1
ATOM 1076 C C . MET A 1 130 ? 8.613 11.080 -28.038 1.00 44.16 130 MET A C 1
ATOM 1078 O O . MET A 1 130 ? 8.730 9.882 -28.292 1.00 44.16 130 MET A O 1
ATOM 1082 N N . MET A 1 131 ? 9.252 12.014 -28.757 1.00 42.56 131 MET A N 1
ATOM 1083 C CA . MET A 1 131 ? 10.209 11.681 -29.822 1.00 42.56 131 MET A CA 1
ATOM 1084 C C . MET A 1 131 ? 11.588 11.279 -29.279 1.00 42.56 131 MET A C 1
ATOM 1086 O O . MET A 1 131 ? 12.208 10.373 -29.831 1.00 42.56 131 MET A O 1
ATOM 1090 N N . THR A 1 132 ? 12.044 11.845 -28.160 1.00 45.25 132 THR A N 1
ATOM 1091 C CA . THR A 1 132 ? 13.254 11.350 -27.474 1.00 45.25 132 THR A CA 1
ATOM 1092 C C . THR A 1 132 ? 13.023 9.951 -26.894 1.00 45.25 132 THR A C 1
ATOM 1094 O O . THR A 1 132 ? 13.856 9.062 -27.052 1.00 45.25 132 THR A O 1
ATOM 1097 N N . ALA A 1 133 ? 11.834 9.696 -26.342 1.00 42.28 133 ALA A N 1
ATOM 1098 C CA . ALA A 1 133 ? 11.402 8.361 -25.955 1.00 42.28 133 ALA A CA 1
ATOM 1099 C C . ALA A 1 133 ? 11.258 7.430 -27.170 1.00 42.28 133 ALA A C 1
ATOM 1101 O O . ALA A 1 133 ? 11.467 6.230 -27.015 1.00 42.28 133 ALA A O 1
ATOM 1102 N N . ARG A 1 134 ? 10.990 7.934 -28.392 1.00 38.56 134 ARG A N 1
ATOM 1103 C CA . ARG A 1 134 ? 10.958 7.085 -29.600 1.00 38.56 134 ARG A CA 1
ATOM 1104 C C . ARG A 1 134 ? 12.292 6.402 -29.906 1.00 38.56 134 ARG A C 1
ATOM 1106 O O . ARG A 1 134 ? 12.282 5.286 -30.418 1.00 38.56 134 ARG A O 1
ATOM 1113 N N . TYR A 1 135 ? 13.417 7.013 -29.537 1.00 39.16 135 TYR A N 1
ATOM 1114 C CA . TYR A 1 135 ? 14.719 6.344 -29.620 1.00 39.16 135 TYR A CA 1
ATOM 1115 C C . TYR A 1 135 ? 14.856 5.188 -28.614 1.00 39.16 135 TYR A C 1
ATOM 1117 O O . TYR A 1 135 ? 15.604 4.251 -28.869 1.00 39.16 135 TYR A O 1
ATOM 1125 N N . CYS A 1 136 ? 14.056 5.177 -27.544 1.00 38.09 136 CYS A N 1
ATOM 1126 C CA . CYS A 1 136 ? 13.879 4.021 -26.661 1.00 38.09 136 CYS A CA 1
ATOM 1127 C C . CYS A 1 136 ? 12.770 3.055 -27.165 1.00 38.09 136 CYS A C 1
ATOM 1129 O O . CYS A 1 136 ? 12.848 1.843 -26.956 1.00 38.09 136 CYS A O 1
ATOM 1131 N N . TYR A 1 137 ? 11.769 3.541 -27.921 1.00 38.16 137 TYR A N 1
ATOM 1132 C CA . TYR A 1 137 ? 10.683 2.719 -28.498 1.00 38.16 137 TYR A CA 1
ATOM 1133 C C . TYR A 1 137 ? 11.137 1.687 -29.532 1.00 38.16 137 TYR A C 1
ATOM 1135 O O . TYR A 1 137 ? 10.399 0.722 -29.759 1.00 38.16 137 TYR A O 1
ATOM 1143 N N . SER A 1 138 ? 12.311 1.839 -30.154 1.00 38.50 138 SER A N 1
ATOM 1144 C CA . SER A 1 138 ? 12.796 0.807 -31.080 1.00 38.50 138 SER A CA 1
ATOM 1145 C C . SER A 1 138 ? 13.067 -0.531 -30.376 1.00 38.50 138 SER A C 1
ATOM 1147 O O . SER A 1 138 ? 13.104 -1.554 -31.052 1.00 38.50 138 SER A O 1
ATOM 1149 N N . SER A 1 139 ? 13.192 -0.546 -29.041 1.00 38.62 139 SER A N 1
ATOM 1150 C CA . SER A 1 139 ? 13.298 -1.781 -28.251 1.00 38.62 139 SER A CA 1
ATOM 1151 C C . SER A 1 139 ? 11.962 -2.200 -27.606 1.00 38.62 139 SER A C 1
ATOM 1153 O O . SER A 1 139 ? 11.662 -3.385 -27.490 1.00 38.62 139 SER A O 1
ATOM 1155 N N . VAL A 1 140 ? 11.093 -1.244 -27.252 1.00 41.06 140 VAL A N 1
ATOM 1156 C CA . VAL A 1 140 ? 9.849 -1.515 -26.494 1.00 41.06 140 VAL A CA 1
ATOM 1157 C C . VAL A 1 140 ? 8.665 -1.935 -27.383 1.00 41.06 140 VAL A C 1
ATOM 1159 O O . VAL A 1 140 ? 7.742 -2.605 -26.916 1.00 41.06 140 VAL A O 1
ATOM 1162 N N . THR A 1 141 ? 8.694 -1.639 -28.688 1.00 37.94 141 THR A N 1
ATOM 1163 C CA . THR A 1 141 ? 7.600 -2.029 -29.606 1.00 37.94 141 THR A CA 1
ATOM 1164 C C . THR A 1 141 ? 7.472 -3.555 -29.760 1.00 37.94 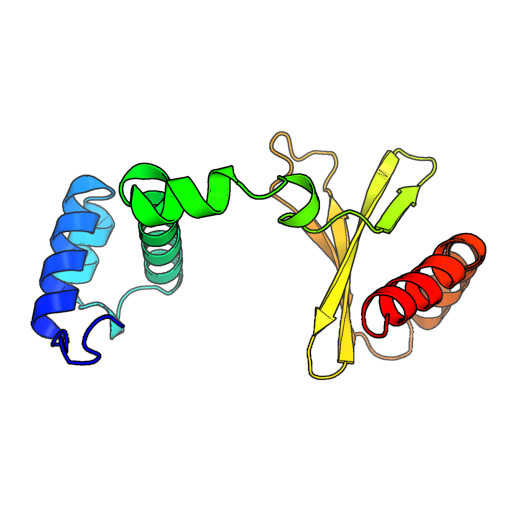141 THR A C 1
ATOM 1166 O O . THR A 1 141 ? 6.381 -4.052 -30.039 1.00 37.94 141 THR A O 1
ATOM 1169 N N . LEU A 1 142 ? 8.530 -4.328 -29.478 1.00 35.84 142 LEU A N 1
ATOM 1170 C CA . LEU A 1 142 ? 8.430 -5.790 -29.443 1.00 35.84 142 LEU A CA 1
ATOM 1171 C C . LEU A 1 142 ? 7.639 -6.309 -28.225 1.00 35.84 142 LEU A C 1
ATOM 1173 O O . LEU A 1 142 ? 6.988 -7.350 -28.321 1.00 35.84 142 LEU A O 1
ATOM 1177 N N . LEU A 1 143 ? 7.630 -5.593 -27.095 1.00 38.09 143 LEU A N 1
ATOM 1178 C CA . LEU A 1 143 ? 7.039 -6.102 -25.851 1.00 38.09 143 LEU A CA 1
ATOM 1179 C C . LEU A 1 143 ? 5.507 -5.967 -25.815 1.00 38.09 143 LEU A C 1
ATOM 1181 O O . LEU A 1 143 ? 4.821 -6.850 -25.299 1.00 38.09 143 LEU A O 1
ATOM 1185 N N . LEU A 1 144 ? 4.948 -4.924 -26.443 1.00 34.50 144 LEU A N 1
ATOM 1186 C CA . LEU A 1 144 ? 3.490 -4.764 -26.565 1.00 34.50 144 LEU A CA 1
ATOM 1187 C C . LEU A 1 144 ? 2.863 -5.768 -27.549 1.00 34.50 144 LEU A C 1
ATOM 1189 O O . LEU A 1 144 ? 1.711 -6.165 -27.365 1.00 34.50 144 LEU A O 1
ATOM 1193 N N . ILE A 1 145 ? 3.623 -6.249 -28.542 1.00 34.03 145 ILE A N 1
ATOM 1194 C CA . ILE A 1 145 ? 3.185 -7.350 -29.416 1.00 34.03 145 ILE A CA 1
ATOM 1195 C C . ILE A 1 145 ? 3.249 -8.691 -28.656 1.00 34.03 145 ILE A C 1
ATOM 1197 O O . ILE A 1 145 ? 2.334 -9.508 -28.773 1.00 34.03 145 ILE A O 1
ATOM 1201 N N . PHE A 1 146 ? 4.246 -8.896 -27.785 1.00 29.77 146 PHE A N 1
ATOM 1202 C CA . PHE A 1 146 ? 4.379 -10.138 -27.011 1.00 29.77 146 PHE A CA 1
ATOM 1203 C C . PHE A 1 146 ? 3.384 -10.282 -25.846 1.00 29.77 146 PHE A C 1
ATOM 1205 O O . PHE A 1 146 ? 2.890 -11.387 -25.609 1.00 29.77 146 PHE A O 1
ATOM 1212 N N . GLN A 1 147 ? 3.008 -9.202 -25.148 1.00 32.62 147 GLN A N 1
ATOM 1213 C CA . GLN A 1 147 ? 2.003 -9.299 -24.075 1.00 32.62 147 GLN A CA 1
ATOM 1214 C C . GLN A 1 147 ? 0.577 -9.555 -24.588 1.00 32.62 147 GLN A C 1
ATOM 1216 O O . GLN A 1 147 ? -0.238 -10.128 -23.862 1.00 32.62 147 GLN A O 1
ATOM 1221 N N . LYS A 1 148 ? 0.268 -9.193 -25.840 1.00 30.81 148 LYS A N 1
ATOM 1222 C CA . LYS A 1 148 ? -1.030 -9.511 -26.456 1.00 30.81 148 LYS A CA 1
ATOM 1223 C C . LYS A 1 148 ? -1.091 -10.947 -26.995 1.00 30.81 148 LYS A C 1
ATOM 1225 O O . LYS A 1 148 ? -2.174 -11.519 -27.041 1.00 30.81 148 LYS A O 1
ATOM 1230 N N . SER A 1 149 ? 0.055 -11.555 -27.318 1.00 27.36 149 SER A N 1
ATOM 1231 C CA . SER A 1 149 ? 0.123 -12.933 -27.828 1.00 27.36 149 SER A CA 1
ATOM 1232 C C . SER A 1 149 ? 0.042 -14.016 -26.743 1.00 27.36 149 SER A C 1
ATOM 1234 O O . SER A 1 149 ? -0.334 -15.136 -27.061 1.00 27.36 149 SER A O 1
ATOM 1236 N N . LYS A 1 150 ? 0.341 -13.720 -25.468 1.00 32.88 150 LYS A N 1
ATOM 1237 C CA . LYS A 1 150 ? 0.218 -14.704 -24.366 1.00 32.88 150 LYS A CA 1
ATOM 1238 C C . LYS A 1 150 ? -1.189 -14.831 -23.763 1.00 32.88 150 LYS A C 1
ATOM 1240 O O . LYS A 1 150 ? -1.382 -15.619 -22.848 1.00 32.88 150 LYS A O 1
ATOM 1245 N N . ARG A 1 151 ? -2.171 -14.058 -24.243 1.00 38.81 151 ARG A N 1
ATOM 1246 C CA . ARG A 1 151 ? -3.573 -14.134 -23.782 1.00 38.81 151 ARG A CA 1
ATOM 1247 C C . ARG A 1 151 ? -4.520 -14.843 -24.753 1.00 38.81 151 ARG A C 1
ATOM 1249 O O . ARG A 1 151 ? -5.703 -14.960 -24.451 1.00 38.81 151 ARG A O 1
ATOM 1256 N N . VAL A 1 152 ? -4.014 -15.322 -25.888 1.00 39.78 152 VAL A N 1
ATOM 1257 C CA . VAL A 1 152 ? -4.762 -16.163 -26.831 1.00 39.78 152 VAL A CA 1
ATOM 1258 C C . VAL A 1 152 ? -3.821 -17.267 -27.313 1.00 39.78 152 VAL A C 1
ATOM 1260 O O . VAL A 1 152 ? -3.168 -17.136 -28.345 1.00 39.78 152 VAL A O 1
ATOM 1263 N N . GLY A 1 153 ? -3.703 -18.313 -26.503 1.00 36.44 153 GLY A N 1
ATOM 1264 C CA . GLY A 1 153 ? -2.910 -19.512 -26.755 1.00 36.44 153 GLY A CA 1
ATOM 1265 C C . GLY A 1 153 ? -3.140 -20.505 -25.637 1.00 36.44 153 GLY A C 1
ATOM 1266 O O . GLY A 1 153 ? -2.813 -20.131 -24.491 1.00 36.44 153 GLY A O 1
#

Secondary structure (DSSP, 8-state):
---S--PPPHHHHHHHHHHHHHHH-HHHHHHHHHH-GGGS-HHHHHHHHHHHHHHHHHH-HHHHHHHHHS-HHHHSPPPSEE-TT--EEEEEE-TT--EEEEEE-TT-SSS--EEEEEETTS-SS-HHHHHHHHHHHHHHHHHHHHHHHTT--

Sequence (153 aa):
MRKIGKSVTADRWEKYLIKICQEFNSTWAWEMEKKGYLEMSVECKLALLKYLCECQFDDNLKFKTIINEEDADTMRLQPIGRDKDGLMYWYQLDQDHNVRMYIEEQDDQDGSSWKCIVSSSCSLGNLNWMMTARYCYSSVTLLLIFQKSKRVG

Organism: Castor canadensis (NCBI:txid51338)

Foldseek 3Di:
DPDPPPDDDLVNVLVVLLVVCVVPPPVLNVVCVPVNDVPDDPVSVVVSVVVVVVVCCPPVPVSVVVVVVDDPVVVDQDFLDADPVGWTKGWDADPVRKIWMWTFDPPDPVSPDIHTPDIPPPDDPCVVVVVVCVVVVVVNVVVVVVVVVVVPD

InterPro domains:
  IPR028938 Remodeling and spacing factor 1-like [PTHR14296] (1-120)
  IPR028942 WHIM1 domain [PF15612] (23-68)

Radius of gyration: 21.58 Å; chains: 1; bounding box: 46×42×51 Å